Protein AF-A0A970IJG5-F1 (afdb_monomer)

Sequence (52 aa):
MDIPLDALLQLARRPAPFEPGTAVIWTDPHISPQLLAAHLDDTTEAASRSAA

Solvent-accessible surface area (backbone atoms only — not comparable to full-atom values): 3411 Å² total; per-residue (Å²): 135,88,75,55,67,68,60,52,54,61,73,67,52,80,76,60,92,89,54,84,75,88,80,57,52,81,76,33,90,74,48,27,62,51,54,51,49,43,33,67,37,38,92,39,93,68,19,80,55,55,81,120

pLDDT: mean 90.53, std 6.99, range [63.72, 96.44]

Radius of gyration: 16.81 Å; Cα contacts (8 Å, |Δi|>4): 28; chains: 1; bounding box: 28×31×42 Å

Mean predicted aligned error: 6.15 Å

Foldseek 3Di:
DDDDPVNVVVVPDDDDVPDDDPDPQCPPPPNNVVLVVQCCPLVDPSHPDHPD

Secondary structure (DSSP, 8-state):
----HHHHHHHTPPPPTTPPP---TTT-TTHHHHHHHHHH-TTSTT-SS---

Structure (mmCIF, N/CA/C/O backbone):
data_AF-A0A970IJG5-F1
#
_entry.id   AF-A0A970IJG5-F1
#
loop_
_atom_site.group_PDB
_atom_site.id
_atom_site.type_symbol
_atom_site.label_atom_id
_atom_site.label_alt_id
_atom_site.label_comp_id
_atom_site.label_asym_id
_atom_site.label_entity_id
_atom_site.label_seq_id
_atom_site.pdbx_PDB_ins_code
_atom_site.Cartn_x
_atom_site.Cartn_y
_atom_site.Cartn_z
_atom_site.occupancy
_atom_site.B_iso_or_equiv
_atom_site.auth_seq_id
_atom_site.auth_comp_id
_atom_site.auth_asym_id
_atom_site.auth_atom_id
_atom_site.pdbx_PDB_model_num
ATOM 1 N N . MET A 1 1 ? 3.985 -22.963 -15.779 1.00 66.88 1 MET A N 1
ATOM 2 C CA . MET A 1 1 ? 3.912 -21.636 -16.420 1.00 66.88 1 MET A CA 1
ATOM 3 C C . MET A 1 1 ? 5.291 -21.042 -16.263 1.00 66.88 1 MET A C 1
ATOM 5 O O . MET A 1 1 ? 5.648 -20.704 -15.143 1.00 66.88 1 MET A O 1
ATOM 9 N N . ASP A 1 2 ? 6.081 -21.026 -17.331 1.00 86.81 2 ASP A N 1
ATOM 10 C CA . ASP A 1 2 ? 7.439 -20.488 -17.278 1.00 86.81 2 ASP A CA 1
ATOM 11 C C . ASP A 1 2 ? 7.371 -18.982 -17.516 1.00 86.81 2 ASP A C 1
ATOM 13 O O . ASP A 1 2 ? 6.963 -18.530 -18.586 1.00 86.81 2 ASP A O 1
ATOM 17 N N . ILE A 1 3 ? 7.704 -18.200 -16.488 1.00 88.56 3 ILE A N 1
ATOM 18 C CA . ILE A 1 3 ? 7.803 -16.745 -16.599 1.00 88.56 3 ILE A CA 1
ATOM 19 C C . ILE A 1 3 ? 9.237 -16.423 -17.042 1.00 88.56 3 ILE A C 1
ATOM 21 O O . ILE A 1 3 ? 10.176 -16.840 -16.359 1.00 88.56 3 ILE A O 1
ATOM 25 N N . PRO A 1 4 ? 9.441 -15.692 -18.153 1.00 95.75 4 PRO A N 1
ATOM 26 C CA . PRO A 1 4 ? 10.776 -15.293 -18.583 1.00 95.75 4 PRO A CA 1
ATOM 27 C C . PRO A 1 4 ? 11.490 -14.469 -17.507 1.00 95.75 4 PRO A C 1
ATOM 29 O O . PRO A 1 4 ? 10.879 -13.595 -16.888 1.00 95.75 4 PRO A O 1
ATOM 32 N N . LEU A 1 5 ? 12.794 -14.698 -17.322 1.00 94.38 5 LEU A N 1
ATOM 33 C CA . LEU A 1 5 ? 13.597 -13.968 -16.334 1.00 94.38 5 LEU A CA 1
ATOM 34 C C . LEU A 1 5 ? 13.504 -12.448 -16.531 1.00 94.38 5 LEU A C 1
ATOM 36 O O . LEU A 1 5 ? 13.329 -11.715 -15.563 1.00 94.38 5 LEU A O 1
ATOM 40 N N . ASP A 1 6 ? 13.536 -11.976 -17.776 1.00 96.44 6 ASP A N 1
ATOM 41 C CA . ASP A 1 6 ? 13.433 -10.546 -18.077 1.00 96.44 6 ASP A CA 1
ATOM 42 C C . ASP A 1 6 ? 12.099 -9.949 -17.615 1.00 96.44 6 ASP A C 1
ATOM 44 O O . ASP A 1 6 ? 12.066 -8.839 -17.086 1.00 96.44 6 ASP A O 1
ATOM 48 N N . ALA A 1 7 ? 11.000 -10.699 -17.741 1.00 94.75 7 ALA A N 1
ATOM 49 C CA . ALA A 1 7 ? 9.696 -10.262 -17.250 1.00 94.75 7 ALA A CA 1
ATOM 50 C C . ALA A 1 7 ? 9.690 -10.143 -15.718 1.00 94.75 7 ALA A C 1
ATOM 52 O O . ALA A 1 7 ? 9.147 -9.179 -15.178 1.00 94.75 7 ALA A O 1
ATOM 53 N N . LEU A 1 8 ? 10.349 -11.072 -15.015 1.00 93.94 8 LEU A N 1
ATOM 54 C CA . LEU A 1 8 ? 10.520 -10.986 -13.561 1.00 93.94 8 LEU A CA 1
ATOM 55 C C . LEU A 1 8 ? 11.360 -9.770 -13.160 1.00 93.94 8 LEU A C 1
ATOM 57 O O . LEU A 1 8 ? 10.995 -9.059 -12.227 1.00 93.94 8 LEU A O 1
ATOM 61 N N . LEU A 1 9 ? 12.452 -9.496 -13.877 1.00 95.31 9 LEU A N 1
ATOM 62 C CA . LEU A 1 9 ? 13.314 -8.342 -13.609 1.00 95.31 9 LEU A CA 1
ATOM 63 C C . LEU A 1 9 ? 12.575 -7.014 -13.811 1.00 95.31 9 LEU A C 1
ATOM 65 O O . LEU A 1 9 ? 12.764 -6.087 -13.024 1.00 95.31 9 LEU A O 1
ATOM 69 N N . GLN A 1 10 ? 11.700 -6.928 -14.816 1.00 92.19 10 GLN A N 1
ATOM 70 C CA . GLN A 1 10 ? 10.863 -5.746 -15.031 1.00 92.19 10 GLN A CA 1
ATOM 71 C C . GLN A 1 10 ? 9.842 -5.546 -13.907 1.00 92.19 10 GLN A C 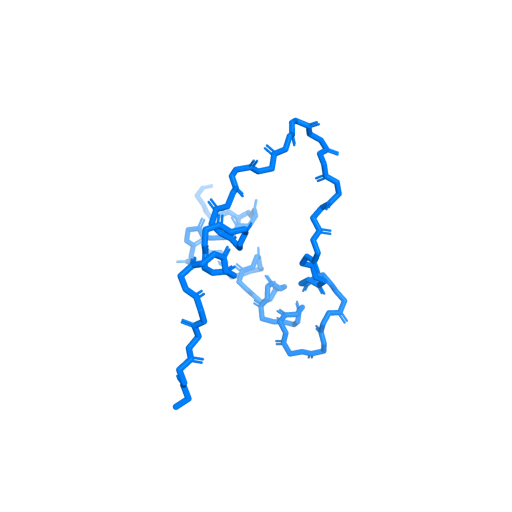1
ATOM 73 O O . GLN A 1 10 ? 9.686 -4.429 -13.418 1.00 92.19 10 GLN A O 1
ATOM 78 N N . LEU A 1 11 ? 9.188 -6.620 -13.454 1.00 90.44 11 LEU A N 1
ATOM 79 C CA . LEU A 1 11 ? 8.235 -6.564 -12.339 1.00 90.44 11 LEU A CA 1
ATOM 80 C C . LEU A 1 11 ? 8.907 -6.235 -10.997 1.00 90.44 11 LEU A C 1
ATOM 82 O O . LEU A 1 11 ? 8.294 -5.602 -10.143 1.00 90.44 11 LEU A O 1
ATOM 86 N N . ALA A 1 12 ? 10.166 -6.640 -10.814 1.00 91.69 12 ALA A N 1
ATOM 87 C CA . ALA A 1 12 ? 10.949 -6.369 -9.610 1.00 91.69 12 ALA A CA 1
ATOM 88 C C . ALA A 1 12 ? 11.642 -4.994 -9.618 1.00 91.69 12 ALA A C 1
ATOM 90 O O . ALA A 1 12 ? 12.311 -4.630 -8.644 1.00 91.69 12 ALA A O 1
ATOM 91 N N . ARG A 1 13 ? 11.521 -4.220 -10.705 1.00 93.75 13 ARG A N 1
ATOM 92 C CA . ARG A 1 13 ? 12.133 -2.894 -10.804 1.00 93.75 13 ARG A CA 1
ATOM 93 C C . ARG A 1 13 ? 11.597 -1.985 -9.697 1.00 93.75 13 ARG A C 1
ATOM 95 O O . ARG A 1 13 ? 10.392 -1.844 -9.509 1.00 93.75 13 ARG A O 1
ATOM 102 N N . ARG A 1 14 ? 12.503 -1.279 -9.018 1.00 91.94 14 ARG A N 1
ATOM 103 C CA . ARG A 1 14 ? 12.122 -0.195 -8.106 1.00 91.94 14 ARG A CA 1
ATOM 104 C C . ARG A 1 14 ? 11.456 0.949 -8.896 1.00 91.94 14 ARG A C 1
ATOM 106 O O . ARG A 1 14 ? 12.075 1.446 -9.843 1.00 91.94 14 ARG A O 1
ATOM 113 N N . PRO A 1 15 ? 10.249 1.398 -8.510 1.00 91.69 15 PRO A N 1
ATOM 114 C CA . PRO A 1 15 ? 9.609 2.541 -9.151 1.00 91.69 15 PRO A CA 1
ATOM 115 C C . PRO A 1 15 ? 10.429 3.820 -8.944 1.00 91.69 15 PRO A C 1
ATOM 117 O O . PRO A 1 15 ? 11.145 3.964 -7.947 1.00 91.69 15 PRO A O 1
ATOM 120 N N . ALA A 1 16 ? 10.331 4.756 -9.886 1.00 94.75 16 ALA A N 1
ATOM 121 C CA . ALA A 1 16 ? 10.891 6.090 -9.712 1.00 94.75 16 ALA A CA 1
ATOM 122 C C . ALA A 1 16 ? 10.140 6.847 -8.593 1.00 94.75 16 ALA A C 1
ATOM 124 O O . ALA 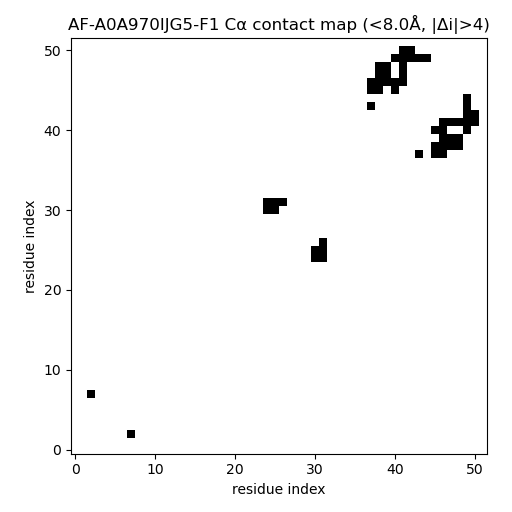A 1 16 ? 8.994 6.509 -8.276 1.00 94.75 16 ALA A O 1
ATOM 125 N N . PRO A 1 17 ? 10.745 7.880 -7.978 1.00 95.19 17 PRO A N 1
ATOM 126 C CA . PRO A 1 17 ? 10.035 8.723 -7.022 1.00 95.19 17 PRO A CA 1
ATOM 127 C C . PRO A 1 17 ? 8.741 9.278 -7.628 1.00 95.19 17 PRO A C 1
ATOM 129 O O . PRO A 1 17 ? 8.768 9.862 -8.710 1.00 95.19 17 PRO A O 1
ATOM 132 N N . PHE A 1 18 ? 7.625 9.091 -6.919 1.00 91.31 18 PHE A N 1
ATOM 133 C CA . PHE A 1 18 ? 6.277 9.508 -7.337 1.00 91.31 18 PHE A CA 1
ATOM 134 C C . PHE A 1 18 ? 5.750 8.855 -8.624 1.00 91.31 18 PHE A C 1
ATOM 136 O O . PHE A 1 18 ? 4.765 9.332 -9.187 1.00 91.31 18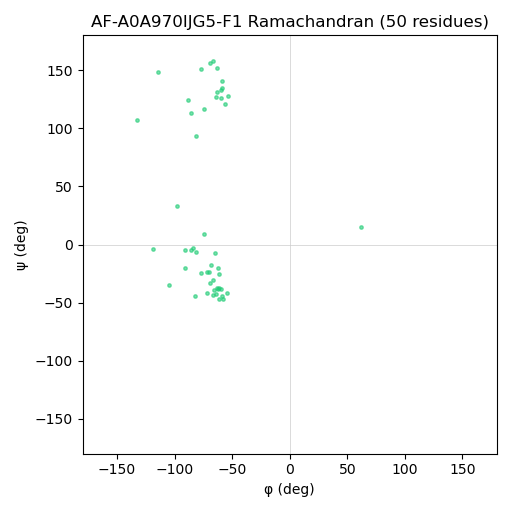 PHE A O 1
ATOM 143 N N . GLU A 1 19 ? 6.365 7.766 -9.091 1.00 93.88 19 GLU A N 1
ATOM 144 C CA . GLU A 1 19 ? 5.801 6.978 -10.183 1.00 93.88 19 GLU A CA 1
ATOM 145 C C . GLU A 1 19 ? 4.410 6.463 -9.770 1.00 93.88 19 GLU A C 1
ATOM 147 O O . GLU A 1 19 ? 4.287 5.861 -8.697 1.00 93.88 19 GLU A O 1
ATOM 152 N N . PRO A 1 20 ? 3.353 6.705 -10.570 1.00 88.00 20 PRO A N 1
ATOM 153 C CA . PRO A 1 20 ? 2.022 6.215 -10.248 1.00 88.00 20 PRO A CA 1
ATOM 154 C C . PRO A 1 20 ? 2.031 4.696 -10.063 1.00 88.00 20 PRO A C 1
ATOM 156 O O . PRO A 1 20 ? 2.392 3.945 -10.969 1.00 88.00 20 PRO A O 1
ATOM 159 N N . GLY A 1 21 ? 1.634 4.243 -8.874 1.00 84.12 21 GLY A N 1
ATOM 160 C CA . GLY A 1 21 ? 1.464 2.822 -8.599 1.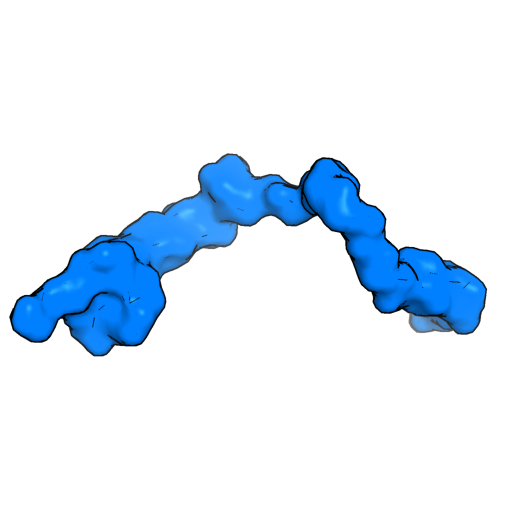00 84.12 21 GLY A CA 1
ATOM 161 C C . GLY A 1 21 ? 0.266 2.243 -9.354 1.00 84.12 21 GLY A C 1
ATOM 162 O O . GLY A 1 21 ? -0.684 2.948 -9.682 1.00 84.12 21 GLY A O 1
ATOM 163 N N . THR A 1 22 ? 0.288 0.933 -9.592 1.00 81.69 22 THR A N 1
ATOM 164 C CA . THR A 1 22 ? -0.820 0.201 -10.234 1.00 81.69 22 THR A CA 1
ATOM 165 C 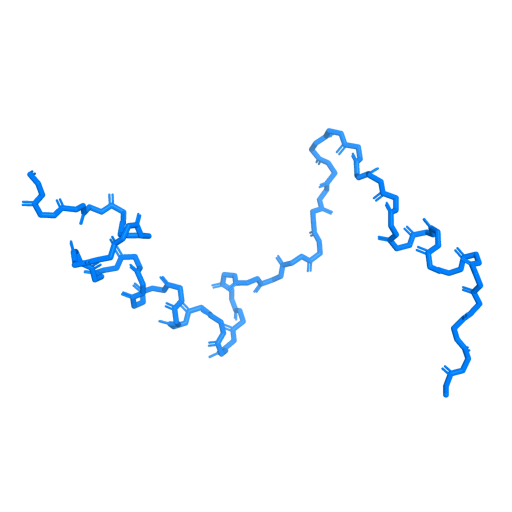C . THR A 1 22 ? -1.831 -0.369 -9.236 1.00 81.69 22 THR A C 1
ATOM 167 O O . THR A 1 22 ? -2.841 -0.946 -9.633 1.00 81.69 22 THR A O 1
ATOM 170 N N . ALA A 1 23 ? -1.570 -0.235 -7.934 1.00 82.75 23 ALA A N 1
ATOM 171 C CA . ALA A 1 23 ? -2.400 -0.808 -6.886 1.00 82.75 23 ALA A CA 1
ATOM 172 C C . ALA A 1 23 ? -3.716 -0.024 -6.722 1.00 82.75 23 ALA A C 1
ATOM 174 O O . ALA A 1 23 ? -3.713 1.136 -6.317 1.00 82.75 23 ALA A O 1
ATOM 175 N N . VAL A 1 24 ? -4.849 -0.683 -6.977 1.00 86.69 24 VAL A N 1
ATOM 176 C CA . VAL A 1 24 ? -6.215 -0.131 -6.839 1.00 86.69 24 VAL A CA 1
ATOM 177 C C . VAL A 1 24 ? -6.874 -0.521 -5.511 1.00 86.69 24 VAL A C 1
ATOM 179 O O . VAL A 1 24 ? -8.082 -0.710 -5.423 1.00 86.69 24 VAL A O 1
ATOM 182 N N . ILE A 1 25 ? -6.078 -0.651 -4.448 1.00 90.88 25 ILE A N 1
ATOM 183 C CA . ILE A 1 25 ? -6.523 -1.221 -3.162 1.00 90.88 25 ILE A CA 1
ATOM 184 C C . ILE A 1 25 ? -7.652 -0.431 -2.484 1.00 90.88 25 ILE A C 1
ATOM 186 O O . ILE A 1 25 ? -8.433 -1.000 -1.730 1.00 90.88 25 ILE A O 1
ATOM 190 N N . TRP A 1 26 ? -7.760 0.867 -2.770 1.00 88.75 26 TRP A N 1
ATOM 191 C CA . TRP A 1 26 ? -8.756 1.750 -2.159 1.00 88.75 26 TRP A CA 1
ATOM 192 C C . TRP A 1 26 ? -10.163 1.582 -2.730 1.00 88.75 26 TRP A C 1
ATOM 194 O O . TRP A 1 26 ? -11.134 1.901 -2.053 1.00 88.75 26 TRP A O 1
ATOM 204 N N . THR A 1 27 ? -10.277 1.098 -3.965 1.00 91.12 27 THR A N 1
ATOM 205 C CA . THR A 1 27 ? -11.556 0.917 -4.670 1.00 91.12 27 THR A CA 1
ATOM 206 C C . THR A 1 27 ? -11.832 -0.536 -5.030 1.00 91.12 27 THR A C 1
ATOM 208 O O . THR A 1 27 ? -12.903 -0.842 -5.551 1.00 91.12 27 THR A O 1
ATOM 211 N N . ASP A 1 28 ? -10.893 -1.440 -4.755 1.00 94.69 28 ASP A N 1
ATOM 212 C CA . ASP A 1 28 ? -11.090 -2.867 -4.955 1.00 94.69 28 ASP A CA 1
ATOM 213 C C . ASP A 1 28 ? -12.227 -3.386 -4.047 1.00 94.69 28 ASP A C 1
ATOM 215 O O . ASP A 1 28 ? -12.244 -3.088 -2.844 1.00 94.69 28 ASP A O 1
ATOM 219 N N . PRO A 1 29 ? -13.188 -4.156 -4.594 1.00 95.19 29 PRO A N 1
ATOM 220 C CA . PRO A 1 29 ? -14.395 -4.559 -3.871 1.00 95.19 29 PRO A CA 1
ATOM 221 C C . PRO A 1 29 ? -14.138 -5.546 -2.726 1.00 95.19 29 PRO A C 1
ATOM 223 O O . PRO A 1 29 ? -14.997 -5.710 -1.862 1.00 95.19 29 PRO A O 1
ATOM 226 N N . HIS A 1 30 ? -12.980 -6.206 -2.700 1.00 94.38 30 HIS A N 1
ATOM 227 C CA . HIS A 1 30 ? -12.622 -7.173 -1.669 1.00 94.38 30 HIS A CA 1
ATOM 228 C C . HIS A 1 30 ? -11.603 -6.609 -0.682 1.00 94.38 30 HIS A C 1
ATOM 230 O O . HIS A 1 30 ? -11.682 -6.923 0.505 1.00 94.38 30 HIS A O 1
ATOM 236 N N . ILE A 1 31 ? -10.673 -5.771 -1.144 1.00 95.19 31 ILE A N 1
ATOM 237 C CA . ILE A 1 31 ? -9.607 -5.199 -0.316 1.00 95.19 31 ILE A CA 1
ATOM 238 C C . ILE A 1 31 ? -10.107 -3.980 0.459 1.00 95.19 31 ILE A C 1
ATOM 240 O O . ILE A 1 31 ? -9.847 -3.879 1.658 1.00 95.19 31 ILE A O 1
ATOM 244 N N . SER A 1 32 ? -10.855 -3.073 -0.178 1.00 95.56 32 SER A N 1
ATOM 245 C CA . SER A 1 32 ? -11.258 -1.819 0.473 1.00 95.56 32 SER A CA 1
ATOM 246 C C . SER A 1 32 ? -12.099 -2.010 1.748 1.00 95.56 32 SER A C 1
ATOM 248 O O . SER A 1 32 ? -11.816 -1.313 2.727 1.00 95.56 32 SER A O 1
ATOM 250 N N . PRO A 1 33 ? -13.040 -2.981 1.847 1.00 96.12 33 PRO A N 1
ATOM 251 C CA . PRO A 1 33 ? -13.783 -3.199 3.089 1.00 96.12 33 PRO A CA 1
ATOM 252 C C . PRO A 1 33 ? -12.902 -3.763 4.210 1.00 96.12 33 PRO A C 1
ATOM 254 O O . PRO A 1 33 ? -13.101 -3.433 5.377 1.00 96.12 33 PRO A O 1
ATOM 257 N N . GLN A 1 34 ? -11.910 -4.589 3.863 1.00 95.56 34 GLN A N 1
ATOM 258 C CA . GLN A 1 34 ? -10.967 -5.164 4.827 1.00 95.56 34 GLN A CA 1
ATOM 259 C C . GLN A 1 34 ? -9.996 -4.106 5.355 1.00 95.56 34 GLN A C 1
ATOM 261 O O . GLN A 1 34 ? -9.757 -4.048 6.558 1.00 95.56 34 GLN A O 1
ATOM 266 N N . LEU A 1 35 ? -9.489 -3.232 4.478 1.00 94.19 35 LEU A N 1
ATOM 267 C CA . LEU A 1 35 ? -8.671 -2.086 4.882 1.00 94.19 35 LEU A CA 1
ATOM 268 C C . LEU A 1 35 ? -9.435 -1.171 5.842 1.00 94.19 35 LEU A C 1
ATOM 270 O O . LEU A 1 35 ? -8.889 -0.770 6.867 1.00 94.19 35 LEU A O 1
ATOM 274 N N . LEU A 1 36 ? -10.705 -0.874 5.546 1.00 94.50 36 LEU A N 1
ATOM 275 C CA . LEU A 1 36 ? -11.537 -0.066 6.435 1.00 94.50 36 LEU A CA 1
ATOM 276 C C . LEU A 1 36 ? -11.719 -0.738 7.800 1.00 94.50 36 LEU A C 1
ATOM 278 O O . LEU A 1 36 ? -11.537 -0.082 8.820 1.00 94.50 36 LEU A O 1
ATOM 282 N N . ALA A 1 37 ? -12.044 -2.032 7.823 1.00 95.62 37 ALA A N 1
ATOM 283 C CA . ALA A 1 37 ? -12.202 -2.776 9.069 1.00 95.62 37 ALA A CA 1
ATOM 284 C C . ALA A 1 37 ? -10.923 -2.735 9.922 1.00 95.62 37 ALA A C 1
ATOM 286 O O . ALA A 1 37 ? -10.996 -2.393 11.098 1.00 95.62 37 ALA A O 1
ATOM 287 N N . ALA A 1 38 ? -9.756 -2.985 9.319 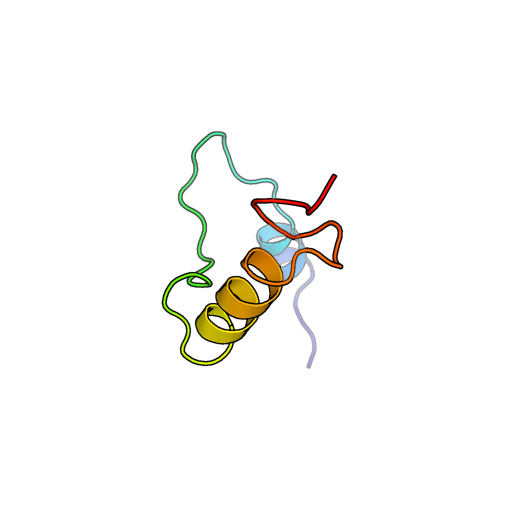1.00 94.62 38 ALA A N 1
ATOM 288 C CA . ALA A 1 38 ? -8.472 -2.934 10.016 1.00 94.62 38 ALA A CA 1
ATOM 289 C C . ALA A 1 38 ? -8.150 -1.533 10.566 1.00 94.62 38 ALA A C 1
ATOM 291 O O . ALA A 1 38 ? -7.640 -1.401 11.672 1.00 94.62 38 ALA A O 1
ATOM 292 N N . HIS A 1 39 ? -8.476 -0.470 9.826 1.00 93.88 39 HIS A N 1
ATOM 293 C CA . HIS A 1 39 ? -8.243 0.898 10.294 1.00 93.88 39 HIS A CA 1
ATOM 294 C C . HIS A 1 39 ? -9.181 1.346 11.422 1.00 93.88 39 HIS A C 1
ATOM 296 O O . HIS A 1 39 ? -8.825 2.286 12.141 1.00 93.88 39 HIS A O 1
ATOM 302 N N . LEU A 1 40 ? -10.356 0.720 11.546 1.00 94.62 40 LEU A N 1
ATOM 303 C CA . LEU A 1 40 ? -11.353 0.996 12.584 1.00 94.62 40 LEU A CA 1
ATOM 304 C C . LEU A 1 40 ? -11.180 0.132 13.842 1.00 94.62 40 LEU A C 1
ATOM 306 O O . LEU A 1 40 ? -11.707 0.506 14.886 1.00 94.62 40 LEU A O 1
ATOM 310 N N . ASP A 1 41 ? -10.488 -1.003 13.748 1.00 94.50 41 ASP A N 1
ATOM 311 C CA . ASP A 1 41 ? -10.255 -1.917 14.867 1.00 94.50 41 ASP A CA 1
ATOM 312 C C . ASP A 1 41 ? -9.090 -1.436 15.743 1.00 94.50 41 ASP A C 1
ATOM 314 O O . ASP A 1 41 ? -7.924 -1.746 15.483 1.00 94.50 41 ASP A O 1
ATOM 318 N N . ASP A 1 42 ? -9.428 -0.686 16.793 1.00 94.44 42 ASP A N 1
ATOM 319 C CA . ASP A 1 42 ? -8.507 -0.074 17.758 1.00 94.44 42 ASP A CA 1
ATOM 320 C C . ASP A 1 42 ? -7.702 -1.072 18.608 1.00 94.44 42 ASP A C 1
ATOM 322 O O . ASP A 1 42 ? -6.773 -0.665 19.315 1.00 94.44 42 ASP A O 1
ATOM 326 N N . THR A 1 43 ? -8.007 -2.369 18.500 1.00 94.00 43 THR A N 1
ATOM 327 C CA . THR A 1 43 ? -7.258 -3.460 19.136 1.00 94.00 43 THR A CA 1
ATOM 328 C C . THR A 1 43 ? -6.066 -3.935 18.302 1.00 94.00 43 THR A C 1
ATOM 330 O O . THR A 1 43 ? -5.283 -4.772 18.758 1.00 94.00 43 THR A O 1
ATOM 333 N N . THR A 1 44 ? -5.898 -3.395 17.089 1.00 90.94 44 THR A N 1
ATOM 334 C CA . THR A 1 44 ? -4.816 -3.754 16.167 1.00 90.94 44 THR A CA 1
ATOM 335 C C . THR A 1 44 ? -3.848 -2.596 15.931 1.00 90.94 44 THR A C 1
ATOM 337 O O . THR A 1 44 ? -4.227 -1.430 15.880 1.00 90.94 44 THR A O 1
ATOM 340 N N . GLU A 1 45 ? -2.575 -2.919 15.694 1.00 90.81 45 GLU A N 1
ATOM 341 C CA . GLU A 1 45 ? -1.531 -1.934 15.353 1.00 90.81 45 GLU A CA 1
ATOM 342 C C . GLU A 1 45 ? -1.801 -1.184 14.034 1.00 90.81 45 GLU A C 1
ATOM 344 O O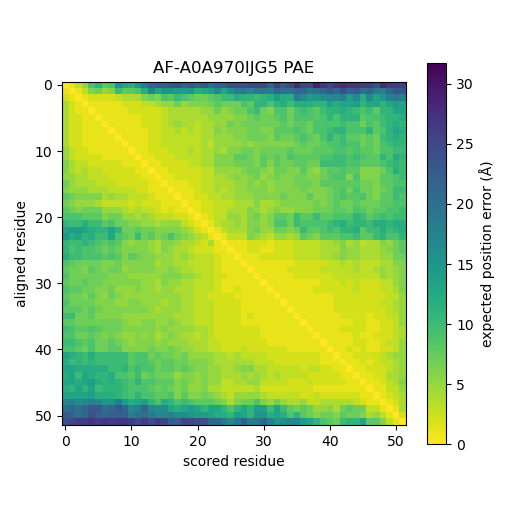 . GLU A 1 45 ? -1.246 -0.117 13.789 1.00 90.81 45 GLU A O 1
ATOM 349 N N . ALA A 1 46 ? -2.643 -1.742 13.158 1.00 89.81 46 ALA A N 1
ATOM 350 C CA . ALA A 1 46 ? -3.004 -1.132 11.879 1.00 89.81 46 ALA A CA 1
ATOM 351 C C . ALA A 1 46 ? -4.107 -0.060 12.007 1.00 89.81 46 ALA A C 1
ATOM 353 O O . ALA A 1 46 ? -4.430 0.618 11.019 1.00 89.81 46 ALA A O 1
ATOM 354 N N . ALA A 1 47 ? -4.685 0.098 13.203 1.00 95.38 47 ALA A N 1
ATOM 355 C CA . ALA A 1 47 ? -5.697 1.102 13.475 1.00 95.38 47 ALA A CA 1
ATOM 356 C C . ALA A 1 47 ? -5.156 2.504 13.190 1.00 95.38 47 ALA A C 1
ATOM 358 O O . ALA A 1 47 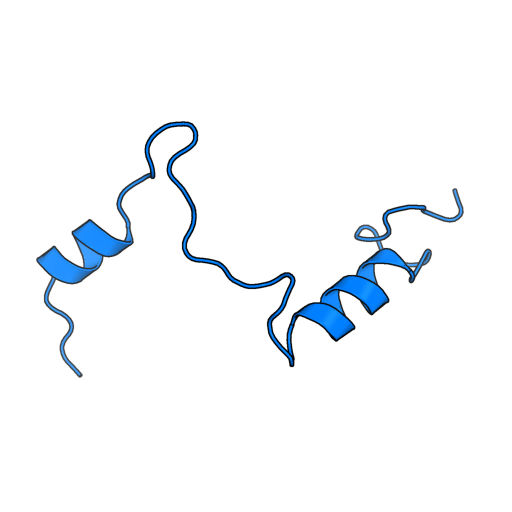? -4.071 2.884 13.628 1.00 95.38 47 ALA A O 1
ATOM 359 N N . SER A 1 48 ? -5.952 3.327 12.508 1.00 91.25 48 SER A N 1
ATOM 360 C CA . SER A 1 48 ? -5.596 4.745 12.344 1.00 91.25 48 SER A CA 1
ATOM 361 C C . SER A 1 48 ? -5.715 5.516 13.664 1.00 91.25 48 SER A C 1
ATOM 363 O O . SER A 1 48 ? -5.099 6.568 13.836 1.00 91.25 48 SER A O 1
ATOM 365 N N . ARG A 1 49 ? -6.534 5.005 14.589 1.00 85.44 49 ARG A N 1
ATOM 366 C CA . ARG A 1 49 ? -6.667 5.482 15.963 1.00 85.44 49 ARG A CA 1
ATOM 367 C C . ARG A 1 49 ? -6.625 4.275 16.886 1.00 85.44 49 ARG A C 1
ATOM 369 O O . ARG A 1 49 ? -7.578 3.509 16.926 1.00 85.44 49 ARG A O 1
ATOM 376 N N . SER A 1 50 ? -5.514 4.116 17.591 1.00 75.56 50 SER A N 1
ATOM 377 C CA . SER A 1 50 ? -5.409 3.139 18.671 1.00 75.56 50 SER A CA 1
ATOM 378 C C . SER A 1 50 ? -6.115 3.672 19.921 1.00 75.56 50 SER A C 1
ATOM 380 O O . SER A 1 50 ? -6.176 4.887 20.121 1.00 75.56 50 SER A O 1
ATOM 382 N N . ALA A 1 51 ? -6.628 2.774 20.761 1.00 74.19 51 ALA A N 1
ATOM 383 C CA . ALA A 1 51 ? -7.268 3.101 22.037 1.00 74.19 51 ALA A CA 1
ATOM 384 C C . ALA A 1 51 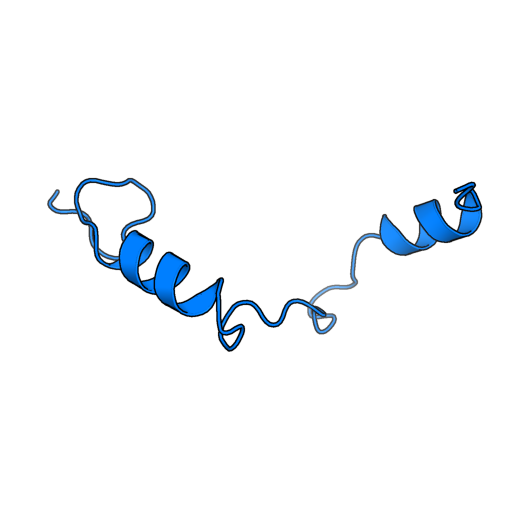? -6.284 3.518 23.157 1.00 74.19 51 ALA A C 1
ATOM 386 O O . ALA A 1 51 ? -6.696 3.610 24.315 1.00 74.19 51 ALA A O 1
ATOM 387 N N . ALA A 1 52 ? -5.003 3.723 22.829 1.00 63.72 52 ALA A N 1
ATOM 388 C CA . ALA A 1 52 ? -3.950 4.134 23.761 1.00 63.72 52 ALA A CA 1
ATOM 389 C C . ALA A 1 52 ? -4.164 5.536 24.360 1.00 63.72 52 ALA A C 1
ATOM 391 O O . ALA A 1 52 ? -4.576 6.459 23.618 1.00 63.72 52 ALA A O 1
#